Protein AF-A0AAP3A301-F1 (afdb_monomer_lite)

Radius of gyration: 13.94 Å; chains: 1; bounding box: 40×17×32 Å

pLDDT: mean 93.79, std 8.13, range [57.28, 98.31]

Sequence (71 aa):
MTANAARAVKATRELVNAVPFLGGSDSEDDYREALELVEYLIEEDDTNPLIDFLASRIAEYENNNEKFAEF

Organism: Escherichia coli (NCBI:txid562)

InterPro domains:
  IPR039060 Antitoxin HigA [PTHR40455] (3-71)

Foldseek 3Di:
DPPVVVVVVVVVVVVCVVQVLLVPDLDPVSLVVLVVVLVVCVVPPVPDCVNVSSVVSNVVSLVPDPVNVVD

Secondary structure (DSSP, 8-state):
--HHHHHHHHHHHHHHHH-GGGGT---HHHHHHHHHHHHHHHHH-TT-THHHHHHHHHHHHHHT-GGGTT-

Structure (mmCIF, N/CA/C/O backbone):
data_AF-A0AAP3A301-F1
#
_entry.id   AF-A0AAP3A301-F1
#
loop_
_atom_site.group_PDB
_atom_site.id
_atom_site.type_symbol
_atom_site.label_atom_id
_atom_site.label_alt_id
_atom_site.label_comp_id
_atom_site.label_asym_id
_atom_site.label_entity_id
_atom_site.label_seq_id
_atom_site.pdbx_PDB_ins_code
_atom_site.Cartn_x
_atom_site.Cartn_y
_atom_site.Cartn_z
_atom_site.occupancy
_atom_site.B_iso_or_equiv
_atom_site.auth_seq_id
_atom_site.auth_comp_id
_atom_site.auth_asym_id
_atom_site.auth_atom_id
_atom_site.pdbx_PDB_model_num
ATOM 1 N N . MET A 1 1 ? 26.181 -4.229 -5.968 1.00 59.66 1 MET A N 1
ATOM 2 C CA . MET A 1 1 ? 24.736 -4.238 -6.292 1.00 59.66 1 MET A CA 1
ATOM 3 C C . MET A 1 1 ? 24.579 -4.135 -7.798 1.00 59.66 1 MET A C 1
ATOM 5 O O . MET A 1 1 ? 25.279 -3.332 -8.401 1.00 59.66 1 MET A O 1
ATOM 9 N N . THR A 1 2 ? 23.726 -4.954 -8.414 1.00 80.69 2 THR A N 1
ATOM 10 C CA . THR A 1 2 ? 23.421 -4.840 -9.851 1.00 80.69 2 THR A CA 1
ATOM 11 C C . THR A 1 2 ? 22.626 -3.552 -10.109 1.00 80.69 2 THR A C 1
ATOM 13 O O . THR A 1 2 ? 21.884 -3.101 -9.236 1.00 80.69 2 THR A O 1
ATOM 16 N N . ALA A 1 3 ? 22.759 -2.943 -11.294 1.00 81.38 3 ALA A N 1
ATOM 17 C CA . ALA A 1 3 ? 22.035 -1.711 -11.647 1.00 81.38 3 ALA A CA 1
ATOM 18 C C . ALA A 1 3 ? 20.504 -1.848 -11.488 1.00 81.38 3 ALA A C 1
ATOM 20 O O . ALA A 1 3 ? 19.825 -0.882 -11.146 1.00 81.38 3 ALA A O 1
ATOM 21 N N . ASN A 1 4 ? 19.973 -3.062 -11.660 1.00 91.88 4 ASN A N 1
ATOM 22 C CA . ASN A 1 4 ? 18.556 -3.372 -11.470 1.00 91.88 4 ASN A CA 1
ATOM 23 C C . ASN A 1 4 ? 18.121 -3.266 -10.002 1.00 91.88 4 ASN A C 1
ATOM 25 O O . ASN A 1 4 ? 17.058 -2.718 -9.731 1.00 91.88 4 ASN A O 1
ATOM 29 N N . ALA A 1 5 ? 18.956 -3.706 -9.054 1.00 94.56 5 ALA A N 1
ATOM 30 C CA . ALA A 1 5 ? 18.647 -3.594 -7.629 1.00 94.56 5 ALA A CA 1
ATOM 31 C C . ALA A 1 5 ? 18.542 -2.125 -7.184 1.00 94.56 5 ALA A C 1
ATOM 33 O O . ALA A 1 5 ? 17.616 -1.757 -6.469 1.00 94.56 5 ALA A O 1
ATOM 34 N N . ALA A 1 6 ? 19.443 -1.259 -7.662 1.00 95.94 6 ALA A N 1
ATOM 35 C CA . ALA A 1 6 ? 19.394 0.171 -7.348 1.00 95.94 6 ALA A CA 1
ATOM 36 C C . ALA A 1 6 ? 18.137 0.856 -7.916 1.00 95.94 6 ALA A C 1
ATOM 38 O O . ALA A 1 6 ? 17.536 1.694 -7.245 1.00 95.94 6 ALA A O 1
ATOM 39 N N . ARG A 1 7 ? 17.718 0.480 -9.134 1.00 96.00 7 ARG A N 1
ATOM 40 C CA . ARG A 1 7 ? 16.475 0.980 -9.744 1.00 96.00 7 ARG A CA 1
ATOM 41 C C . ARG A 1 7 ? 15.241 0.528 -8.968 1.00 96.00 7 ARG A C 1
ATOM 43 O O . ARG A 1 7 ? 14.388 1.362 -8.697 1.00 96.00 7 ARG A O 1
ATOM 50 N N . ALA A 1 8 ? 15.188 -0.744 -8.573 1.00 96.44 8 ALA A N 1
ATOM 51 C CA . ALA A 1 8 ? 14.091 -1.277 -7.770 1.00 96.44 8 ALA A CA 1
ATOM 52 C C . ALA A 1 8 ? 13.964 -0.531 -6.433 1.00 96.44 8 ALA A C 1
ATOM 54 O O . ALA A 1 8 ? 12.900 -0.010 -6.127 1.00 96.44 8 ALA A O 1
ATOM 55 N N . VAL A 1 9 ? 15.068 -0.363 -5.696 1.00 96.50 9 VAL A N 1
ATOM 56 C CA . VAL A 1 9 ? 15.071 0.382 -4.422 1.00 96.50 9 VAL A CA 1
ATOM 57 C C . VAL A 1 9 ? 14.613 1.833 -4.604 1.00 96.50 9 VAL A C 1
ATOM 59 O O . VAL A 1 9 ? 13.899 2.360 -3.754 1.00 96.50 9 VAL A O 1
ATOM 62 N N . LYS A 1 10 ? 15.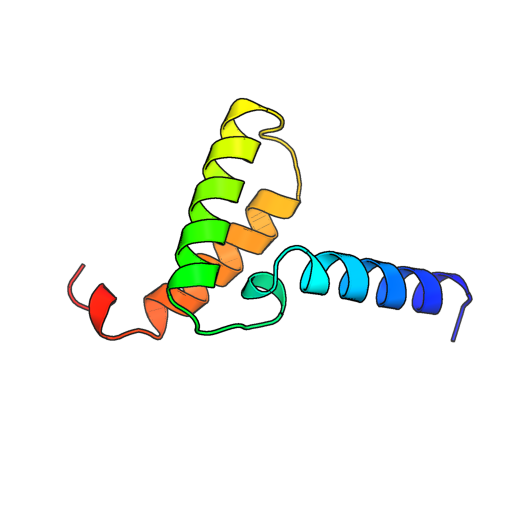007 2.497 -5.699 1.00 97.38 10 LYS A N 1
ATOM 63 C CA . LYS A 1 10 ? 14.542 3.859 -5.998 1.00 97.38 10 LYS A CA 1
ATOM 64 C C . LYS A 1 10 ? 13.035 3.894 -6.264 1.00 97.38 10 LYS A C 1
ATOM 66 O O . LYS A 1 10 ? 12.362 4.722 -5.664 1.00 97.38 10 LYS A O 1
ATOM 71 N N . ALA A 1 11 ? 12.523 2.985 -7.092 1.00 97.12 11 ALA A N 1
ATOM 72 C CA . ALA A 1 11 ? 11.097 2.904 -7.402 1.00 97.12 11 ALA A CA 1
ATOM 73 C C . ALA A 1 11 ? 10.255 2.628 -6.146 1.00 97.12 11 ALA A C 1
ATOM 75 O O . ALA A 1 11 ? 9.245 3.285 -5.929 1.00 97.12 11 ALA A O 1
ATOM 76 N N . THR A 1 12 ? 10.709 1.733 -5.263 1.00 96.69 12 THR A N 1
ATOM 77 C CA . THR A 1 12 ? 10.022 1.475 -3.988 1.00 96.69 12 THR A CA 1
ATOM 78 C C . THR A 1 12 ? 9.978 2.717 -3.099 1.00 96.69 12 THR A C 1
ATOM 80 O O . THR A 1 12 ? 8.952 2.985 -2.488 1.00 96.69 12 THR A O 1
ATOM 83 N N . ARG A 1 13 ? 11.057 3.509 -3.035 1.00 97.62 13 ARG A N 1
ATOM 84 C CA . ARG A 1 13 ? 11.054 4.770 -2.270 1.00 97.62 13 ARG A CA 1
ATOM 85 C C . ARG A 1 13 ? 10.087 5.793 -2.850 1.00 97.62 13 ARG A C 1
ATOM 87 O O . ARG A 1 13 ? 9.424 6.484 -2.093 1.00 97.62 13 ARG A O 1
ATOM 94 N N . GLU A 1 14 ? 10.019 5.897 -4.173 1.00 98.25 14 GLU A N 1
ATOM 95 C CA . GLU A 1 14 ? 9.070 6.789 -4.845 1.00 98.25 14 GLU A CA 1
ATOM 96 C C . GLU A 1 14 ? 7.626 6.363 -4.574 1.00 98.25 14 GLU A C 1
ATOM 98 O O . GLU A 1 14 ? 6.806 7.212 -4.245 1.00 98.25 14 GLU A O 1
ATOM 103 N N . LEU A 1 15 ? 7.347 5.057 -4.609 1.00 97.12 15 LEU A N 1
ATOM 104 C CA . LEU A 1 15 ? 6.037 4.514 -4.258 1.00 97.12 15 LEU A CA 1
ATOM 105 C C . LEU A 1 15 ? 5.667 4.809 -2.799 1.00 97.12 15 LEU A C 1
ATOM 107 O O . LEU A 1 15 ? 4.582 5.313 -2.544 1.00 97.12 15 LEU A O 1
ATOM 111 N N . VAL A 1 16 ? 6.573 4.555 -1.851 1.00 97.44 16 VAL A N 1
ATOM 112 C CA . VAL A 1 16 ? 6.333 4.837 -0.424 1.00 97.44 16 VAL A CA 1
ATOM 113 C C . VAL A 1 16 ? 6.160 6.333 -0.163 1.00 97.44 16 VAL A C 1
ATOM 115 O O . VAL A 1 16 ? 5.347 6.713 0.665 1.00 97.44 16 VAL A O 1
ATOM 118 N N . ASN A 1 17 ? 6.881 7.201 -0.873 1.00 97.25 17 ASN A N 1
ATOM 119 C CA . ASN A 1 17 ? 6.677 8.644 -0.741 1.00 97.25 17 ASN A CA 1
ATOM 120 C C . ASN A 1 17 ? 5.304 9.093 -1.264 1.00 97.25 17 ASN A C 1
ATOM 122 O O . ASN A 1 17 ? 4.774 10.079 -0.764 1.00 97.25 17 ASN A O 1
ATOM 126 N N . ALA A 1 18 ? 4.766 8.420 -2.286 1.00 97.12 18 ALA A N 1
ATOM 127 C CA . ALA A 1 18 ? 3.440 8.709 -2.829 1.00 97.12 18 ALA A CA 1
ATOM 128 C C . ALA A 1 18 ? 2.314 8.113 -1.973 1.00 97.12 18 ALA A C 1
ATOM 130 O O . ALA A 1 18 ? 1.243 8.698 -1.896 1.00 97.12 18 ALA A O 1
ATOM 131 N N . VAL A 1 19 ? 2.565 6.965 -1.337 1.00 97.38 19 VAL A N 1
ATOM 132 C CA . VAL A 1 19 ? 1.613 6.252 -0.480 1.00 97.38 19 VAL A CA 1
ATOM 133 C C . VAL A 1 19 ? 2.325 5.864 0.825 1.00 97.38 19 VAL A C 1
ATOM 135 O O . VAL A 1 19 ? 2.810 4.730 0.950 1.00 97.38 19 VAL A O 1
ATOM 138 N N . PRO A 1 20 ? 2.427 6.791 1.802 1.00 97.50 20 PRO A N 1
ATOM 139 C CA . PRO A 1 20 ? 3.170 6.578 3.050 1.00 97.50 20 PRO A CA 1
ATOM 140 C C . PRO A 1 20 ? 2.739 5.333 3.826 1.00 97.50 20 PRO A C 1
ATOM 142 O O . PRO A 1 20 ? 3.569 4.677 4.459 1.00 97.50 20 PRO A O 1
ATOM 145 N N . PHE A 1 21 ? 1.467 4.949 3.707 1.00 97.56 21 PHE A N 1
ATOM 146 C CA . PHE A 1 21 ? 0.910 3.746 4.317 1.00 97.56 21 PHE A CA 1
ATOM 147 C C . PHE A 1 21 ? 1.681 2.463 3.947 1.00 97.56 21 PHE A C 1
ATOM 149 O O . PHE A 1 21 ? 1.971 1.631 4.806 1.00 97.56 21 PHE A O 1
ATOM 156 N N . LEU A 1 22 ? 2.154 2.333 2.699 1.00 96.88 22 LEU A N 1
ATOM 157 C CA . LEU A 1 22 ? 2.970 1.184 2.267 1.00 96.88 22 LEU A CA 1
ATOM 158 C C . LEU A 1 22 ? 4.353 1.137 2.937 1.00 96.88 22 LEU A C 1
ATOM 160 O O . LEU A 1 22 ? 4.984 0.076 3.007 1.00 96.88 22 LEU A O 1
ATOM 164 N N . GLY A 1 23 ? 4.821 2.283 3.438 1.00 95.19 23 GLY A N 1
ATOM 165 C CA . GLY A 1 23 ? 6.045 2.433 4.218 1.00 95.19 23 GLY A CA 1
ATOM 166 C C . GLY A 1 23 ? 5.910 2.066 5.696 1.00 95.19 23 GLY A C 1
ATOM 167 O O . GLY A 1 23 ? 6.922 2.108 6.394 1.00 95.19 23 GLY A O 1
ATOM 168 N N . GLY A 1 24 ? 4.712 1.690 6.159 1.00 92.56 24 GLY A N 1
ATOM 169 C CA . GLY A 1 24 ? 4.435 1.389 7.566 1.00 92.56 24 GLY A CA 1
ATOM 170 C C . GLY A 1 24 ? 4.060 2.621 8.387 1.00 92.56 24 GLY A C 1
ATOM 171 O O . GLY A 1 24 ? 4.480 2.736 9.534 1.00 92.56 24 GLY A O 1
ATOM 172 N N . SER A 1 25 ? 3.341 3.574 7.790 1.00 94.00 25 SER A N 1
ATOM 173 C CA . SER A 1 25 ? 2.712 4.639 8.571 1.00 94.00 25 SER A CA 1
ATOM 174 C C . SER A 1 25 ? 1.541 4.091 9.387 1.00 94.00 25 SER A C 1
ATOM 176 O O . SER A 1 25 ? 0.691 3.392 8.841 1.00 94.00 25 SER A O 1
ATOM 178 N N . ASP A 1 26 ? 1.471 4.470 10.665 1.00 90.56 26 ASP A N 1
ATOM 179 C CA . ASP A 1 26 ? 0.363 4.136 11.572 1.00 90.56 26 ASP A CA 1
ATOM 180 C C . ASP A 1 26 ? -0.676 5.275 11.683 1.00 90.56 26 ASP A C 1
ATOM 182 O O . ASP A 1 26 ? -1.554 5.260 12.553 1.00 90.56 26 ASP A O 1
ATOM 186 N N . SER A 1 27 ? -0.575 6.297 10.826 1.00 95.12 27 SER A N 1
ATOM 187 C CA . SER A 1 27 ? -1.539 7.399 10.785 1.00 95.12 27 SER A CA 1
ATOM 188 C C . SER A 1 27 ? -2.910 6.913 10.314 1.00 95.12 27 SER A C 1
ATOM 190 O O . SER A 1 27 ? -3.020 6.190 9.325 1.00 95.12 27 SER A O 1
ATOM 192 N N . GLU A 1 28 ? -3.976 7.349 10.989 1.00 95.44 28 GLU A N 1
ATOM 193 C CA . GLU A 1 28 ? -5.339 7.073 10.524 1.00 95.44 28 GLU A CA 1
ATOM 194 C C . GLU A 1 28 ? -5.655 7.780 9.199 1.00 95.44 28 GLU A C 1
ATOM 196 O O . GLU A 1 28 ? -6.421 7.243 8.402 1.00 95.44 28 GLU A O 1
ATOM 201 N N . ASP A 1 29 ? -5.052 8.943 8.942 1.00 97.44 29 ASP A N 1
ATOM 202 C CA . ASP A 1 29 ? -5.239 9.661 7.678 1.00 97.44 29 ASP A CA 1
ATOM 203 C C . ASP A 1 29 ? -4.632 8.863 6.515 1.00 97.44 29 ASP A C 1
ATOM 205 O O . ASP A 1 29 ? -5.318 8.601 5.532 1.00 97.44 29 ASP A O 1
ATOM 209 N N . ASP A 1 30 ? -3.406 8.352 6.678 1.00 97.62 30 ASP A N 1
ATOM 210 C CA . ASP A 1 30 ? -2.748 7.524 5.655 1.00 97.62 30 ASP A CA 1
ATOM 211 C C . ASP A 1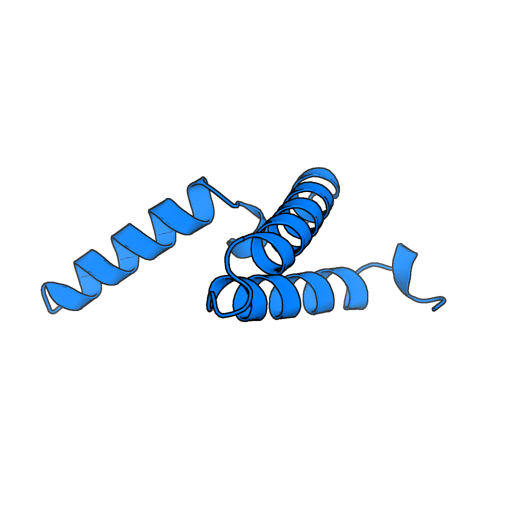 30 ? -3.496 6.198 5.430 1.00 97.62 30 ASP A C 1
ATOM 213 O O . ASP A 1 30 ? -3.546 5.686 4.313 1.00 97.62 30 ASP A O 1
ATOM 217 N N . TYR A 1 31 ? -4.104 5.643 6.484 1.00 97.50 31 TYR A N 1
ATOM 218 C CA . TYR A 1 31 ? -4.996 4.487 6.383 1.00 97.50 31 TYR A CA 1
ATOM 219 C C . TYR A 1 31 ? -6.251 4.800 5.552 1.00 97.50 31 TYR A C 1
ATOM 221 O O . TYR A 1 31 ? -6.620 4.013 4.682 1.00 97.50 31 TYR A O 1
ATOM 229 N N . ARG A 1 32 ? -6.899 5.952 5.776 1.00 97.81 32 ARG A N 1
ATOM 230 C CA . ARG A 1 32 ? -8.078 6.379 4.999 1.00 97.81 32 ARG A CA 1
ATOM 231 C C . ARG A 1 32 ? -7.723 6.633 3.534 1.00 97.81 32 ARG A C 1
ATOM 233 O O . A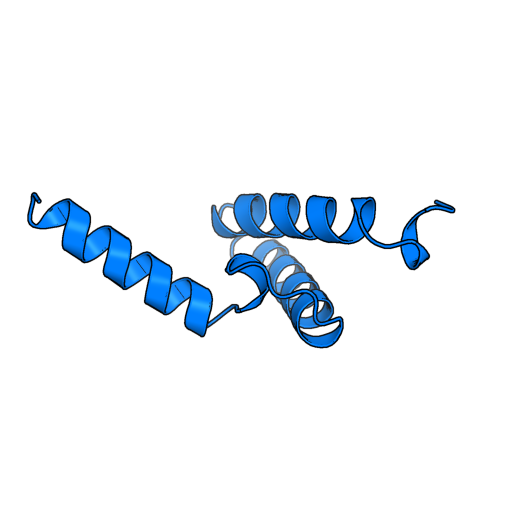RG A 1 32 ? -8.431 6.148 2.660 1.00 97.81 32 ARG A O 1
ATOM 240 N N . GLU A 1 33 ? -6.606 7.304 3.268 1.00 98.12 33 GLU A N 1
ATOM 241 C CA . GLU A 1 33 ? -6.105 7.508 1.902 1.00 98.12 33 GLU A CA 1
ATOM 242 C C . GLU A 1 33 ? -5.790 6.174 1.202 1.00 98.12 33 GLU A C 1
ATOM 244 O O . GLU A 1 33 ? -6.068 6.007 0.014 1.00 98.12 33 GLU A O 1
ATOM 249 N N . ALA A 1 34 ? -5.256 5.185 1.930 1.00 97.88 34 ALA A N 1
ATOM 250 C CA . ALA A 1 34 ? -5.027 3.847 1.390 1.00 97.88 34 ALA A CA 1
ATOM 251 C C . ALA A 1 34 ? -6.333 3.129 1.011 1.00 97.88 34 ALA A C 1
ATOM 253 O O . ALA A 1 34 ? -6.358 2.442 -0.012 1.00 97.88 34 ALA A O 1
ATOM 254 N N . LEU A 1 35 ? -7.410 3.296 1.788 1.00 98.12 35 LEU A N 1
ATOM 255 C CA . LEU A 1 35 ? -8.733 2.762 1.444 1.00 98.12 35 LEU A CA 1
ATOM 256 C C . LEU A 1 35 ? -9.296 3.418 0.177 1.00 98.12 35 LEU A C 1
ATOM 258 O O . LEU A 1 35 ? -9.709 2.705 -0.735 1.00 98.12 35 LEU A O 1
ATOM 262 N N . GLU A 1 36 ? -9.243 4.749 0.080 1.00 98.25 36 GLU A N 1
ATOM 263 C CA . GLU A 1 36 ? -9.683 5.489 -1.114 1.00 98.25 36 GLU A CA 1
ATOM 264 C C . GLU A 1 36 ? -8.903 5.056 -2.366 1.00 98.25 36 GLU A C 1
ATOM 266 O O . GLU A 1 36 ? -9.466 4.918 -3.453 1.00 98.25 36 GLU A O 1
ATOM 271 N N . LEU A 1 37 ? -7.605 4.776 -2.218 1.00 98.31 37 LEU A N 1
ATOM 272 C CA . LEU A 1 37 ? -6.788 4.265 -3.313 1.00 98.31 37 LEU A CA 1
ATOM 273 C C . LEU A 1 37 ? -7.193 2.845 -3.736 1.00 98.31 37 LEU A C 1
ATOM 275 O O . LEU A 1 37 ? -7.179 2.549 -4.928 1.00 98.31 37 LEU A O 1
ATOM 279 N N . VAL A 1 38 ? -7.561 1.965 -2.799 1.00 98.12 38 VAL 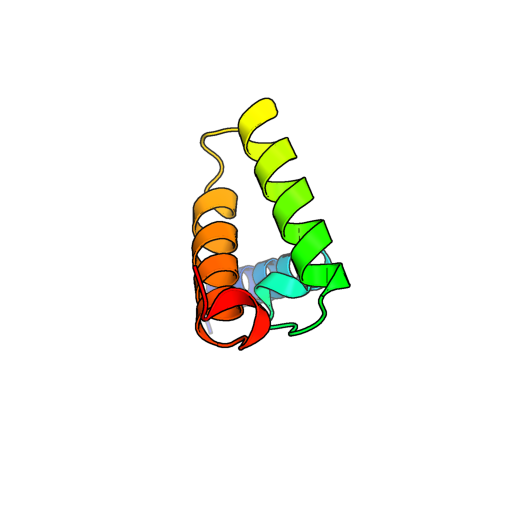A N 1
ATOM 280 C CA . VAL A 1 38 ? -8.097 0.636 -3.143 1.00 98.12 38 VAL A CA 1
ATOM 281 C C . VAL A 1 38 ? -9.412 0.769 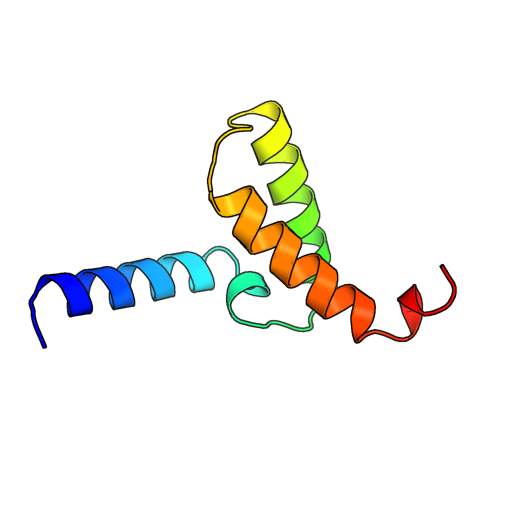-3.910 1.00 98.12 38 VAL A C 1
ATOM 283 O O . VAL A 1 38 ? -9.573 0.099 -4.928 1.00 98.12 38 VAL A O 1
ATOM 286 N N . GLU A 1 39 ? -10.319 1.644 -3.470 1.00 98.00 39 GLU A N 1
ATOM 287 C CA . GLU A 1 39 ? -11.584 1.911 -4.168 1.00 98.00 39 GLU A CA 1
ATOM 288 C C . GLU A 1 39 ? -11.335 2.395 -5.602 1.00 98.00 39 GLU A C 1
ATOM 290 O O . GLU A 1 39 ? -11.855 1.805 -6.548 1.00 98.00 39 GLU A O 1
ATOM 295 N N . TYR A 1 40 ? -10.451 3.382 -5.775 1.00 98.06 40 TYR A N 1
ATOM 296 C CA . TYR A 1 40 ? -10.041 3.866 -7.094 1.00 98.06 40 TYR A CA 1
ATOM 297 C C . TYR A 1 40 ? -9.487 2.743 -7.983 1.00 98.06 40 TYR A C 1
ATOM 299 O O . TYR A 1 40 ? -9.828 2.655 -9.160 1.00 98.06 40 TYR A O 1
ATOM 307 N N . LEU A 1 41 ? -8.632 1.869 -7.443 1.00 98.00 41 LEU A N 1
ATOM 308 C CA . LEU A 1 41 ? -8.045 0.776 -8.220 1.00 98.00 41 LEU A CA 1
ATOM 309 C C . LEU A 1 41 ? -9.096 -0.258 -8.623 1.00 98.00 41 LEU A C 1
ATOM 311 O O . LEU A 1 41 ? -9.054 -0.731 -9.747 1.00 98.00 41 LEU A O 1
ATOM 315 N N . ILE A 1 42 ? -10.063 -0.578 -7.764 1.00 97.44 42 ILE A N 1
ATOM 316 C CA . ILE A 1 42 ? -11.161 -1.487 -8.125 1.00 97.44 42 ILE A CA 1
ATOM 317 C C . ILE A 1 42 ? -11.996 -0.918 -9.285 1.00 97.44 42 ILE A C 1
ATOM 319 O O . ILE A 1 42 ? -12.469 -1.680 -10.128 1.00 97.44 42 ILE A O 1
ATOM 323 N N . GLU A 1 43 ? -12.179 0.402 -9.341 1.00 97.88 43 GLU A N 1
ATOM 324 C CA . GLU A 1 43 ? -12.943 1.063 -10.406 1.00 97.88 43 GLU A CA 1
ATOM 325 C C . GLU A 1 43 ? -12.152 1.205 -11.717 1.00 97.88 43 GLU A C 1
ATOM 327 O O . GLU A 1 43 ? -12.709 0.995 -12.796 1.00 97.88 43 GLU A O 1
ATOM 332 N N . GLU A 1 44 ? -10.861 1.539 -11.636 1.00 97.88 44 GLU A N 1
ATOM 333 C CA . GLU A 1 44 ? -10.061 1.957 -12.796 1.00 97.88 44 GLU A CA 1
ATOM 334 C C . GLU A 1 44 ? -9.058 0.896 -13.297 1.00 97.88 44 GLU A C 1
ATOM 336 O O . GLU A 1 44 ? -8.758 0.855 -14.493 1.00 97.88 44 GLU A O 1
ATOM 341 N N . ASP A 1 45 ? -8.514 0.043 -12.420 1.00 97.75 45 ASP A N 1
ATOM 342 C CA . ASP A 1 45 ? -7.530 -1.006 -12.749 1.00 97.75 45 ASP A CA 1
ATOM 343 C C . ASP A 1 45 ? -7.525 -2.127 -11.688 1.00 97.75 45 ASP A C 1
ATOM 345 O O . ASP A 1 45 ? -6.612 -2.244 -10.863 1.00 97.75 45 ASP A O 1
ATOM 349 N N . ASP A 1 46 ? -8.559 -2.974 -11.714 1.00 97.12 46 ASP A N 1
ATOM 350 C CA . ASP A 1 46 ? -8.794 -4.034 -10.719 1.00 97.12 46 ASP A CA 1
ATOM 351 C C . ASP A 1 46 ? -7.750 -5.168 -10.751 1.00 97.12 46 ASP A C 1
ATOM 353 O O . ASP A 1 46 ? -7.726 -6.039 -9.881 1.00 97.12 46 ASP A O 1
ATOM 357 N N . THR A 1 47 ? -6.854 -5.146 -11.739 1.00 97.62 47 THR A N 1
ATOM 358 C CA . THR A 1 47 ? -5.738 -6.089 -11.874 1.00 97.62 47 THR A CA 1
ATOM 359 C C . THR A 1 47 ? -4.412 -5.539 -11.356 1.00 97.62 47 THR A C 1
ATOM 361 O O . THR A 1 47 ? -3.389 -6.233 -11.411 1.00 97.62 47 THR A O 1
ATOM 364 N N . ASN A 1 48 ? -4.398 -4.298 -10.862 1.00 97.88 48 ASN A N 1
ATOM 365 C CA . ASN A 1 48 ? -3.174 -3.658 -10.421 1.00 97.88 48 ASN A CA 1
ATOM 366 C C . ASN A 1 48 ? -2.589 -4.372 -9.189 1.00 97.88 48 ASN A C 1
ATOM 368 O O . ASN A 1 48 ? -3.264 -4.478 -8.162 1.00 97.88 48 ASN A O 1
ATOM 372 N N . PRO A 1 49 ? -1.304 -4.781 -9.204 1.00 96.94 49 PRO A N 1
ATOM 373 C CA . PRO A 1 49 ? -0.683 -5.450 -8.058 1.00 96.94 49 PRO A CA 1
ATOM 374 C C . PRO A 1 49 ? -0.621 -4.571 -6.800 1.00 96.94 49 PRO A C 1
ATOM 376 O O . PRO A 1 49 ? -0.373 -5.077 -5.708 1.00 96.94 49 PRO A O 1
ATOM 379 N N . LEU A 1 50 ? -0.833 -3.257 -6.928 1.00 97.06 50 LEU A N 1
ATOM 380 C CA . LEU A 1 50 ? -0.927 -2.346 -5.793 1.00 97.06 50 LEU A CA 1
ATOM 381 C C . LEU A 1 50 ? -2.073 -2.704 -4.839 1.00 97.06 50 LEU A C 1
ATOM 383 O O . LEU A 1 50 ? -1.928 -2.484 -3.638 1.00 97.06 50 LEU A O 1
ATOM 387 N N . ILE A 1 51 ? -3.146 -3.322 -5.345 1.00 98.00 51 ILE A N 1
ATOM 388 C CA . ILE A 1 51 ? -4.274 -3.797 -4.536 1.00 98.00 51 ILE A CA 1
ATOM 389 C C . ILE A 1 51 ? -3.793 -4.807 -3.489 1.00 98.00 51 ILE A C 1
ATOM 391 O O . ILE A 1 51 ? -4.064 -4.627 -2.304 1.00 98.00 51 ILE A O 1
ATOM 395 N N . ASP A 1 52 ? -3.010 -5.813 -3.889 1.00 97.81 52 ASP A N 1
ATOM 396 C CA . ASP A 1 52 ? -2.502 -6.839 -2.968 1.00 97.81 52 ASP A CA 1
ATOM 397 C C . ASP A 1 52 ? -1.581 -6.240 -1.893 1.00 97.81 52 ASP A C 1
ATOM 399 O O . ASP A 1 52 ? -1.635 -6.620 -0.719 1.00 97.81 52 ASP A O 1
ATOM 403 N N . PHE A 1 53 ? -0.739 -5.273 -2.276 1.00 96.81 53 PHE A N 1
ATOM 404 C CA . PHE A 1 53 ? 0.151 -4.592 -1.333 1.00 96.81 53 PHE A CA 1
ATOM 405 C C . PHE A 1 53 ? -0.624 -3.747 -0.315 1.00 96.81 53 PHE A C 1
ATOM 407 O O . PHE A 1 53 ? -0.299 -3.785 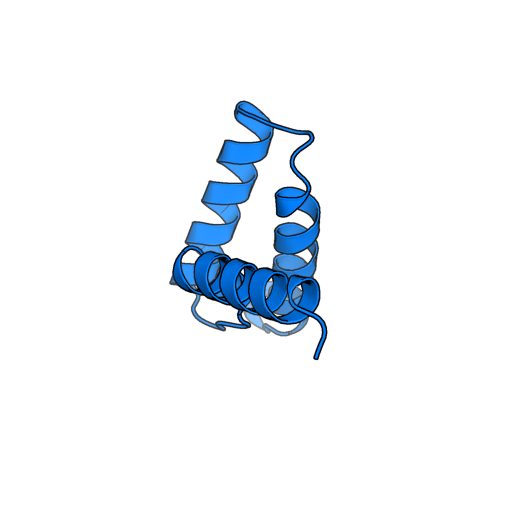0.874 1.00 96.81 53 PHE A O 1
ATOM 414 N N . LEU A 1 54 ? -1.643 -3.009 -0.762 1.00 97.88 54 LEU A N 1
ATOM 415 C CA . LEU A 1 54 ? -2.498 -2.202 0.108 1.00 97.88 54 LEU A CA 1
ATOM 416 C C . LEU A 1 54 ? -3.328 -3.091 1.033 1.00 97.88 54 LEU A C 1
ATOM 418 O O . LEU A 1 54 ? -3.301 -2.882 2.242 1.00 97.88 54 LEU A O 1
ATOM 422 N N . ALA A 1 55 ? -3.976 -4.128 0.499 1.00 97.25 55 ALA A N 1
ATOM 423 C CA . ALA A 1 55 ? -4.790 -5.062 1.272 1.00 97.25 55 ALA A CA 1
ATOM 424 C C . ALA A 1 55 ? -3.983 -5.739 2.389 1.00 97.25 55 ALA A C 1
ATOM 426 O O . ALA A 1 55 ? -4.434 -5.808 3.532 1.00 97.25 55 ALA A O 1
ATOM 427 N N . SER A 1 56 ? -2.752 -6.176 2.093 1.00 96.88 56 SER A N 1
ATOM 428 C CA . SER A 1 56 ? -1.876 -6.765 3.110 1.00 96.88 56 SER A CA 1
ATOM 429 C C . SER A 1 56 ? -1.525 -5.782 4.230 1.00 96.88 56 SER A C 1
ATOM 431 O O . SER A 1 56 ? -1.414 -6.203 5.380 1.00 96.88 56 SER A O 1
ATOM 433 N N . ARG A 1 57 ? -1.315 -4.498 3.917 1.00 96.19 57 ARG A N 1
ATOM 434 C CA . ARG A 1 57 ? -0.979 -3.474 4.919 1.00 96.19 57 ARG A CA 1
ATOM 435 C C . ARG A 1 57 ? -2.192 -3.003 5.710 1.00 96.19 57 ARG A C 1
ATOM 437 O O . ARG A 1 57 ? -2.067 -2.798 6.911 1.00 96.19 57 ARG A O 1
ATOM 444 N N . ILE A 1 58 ? -3.353 -2.895 5.066 1.00 96.81 58 ILE A N 1
ATOM 445 C CA . ILE A 1 58 ? -4.637 -2.601 5.713 1.00 96.81 58 ILE A CA 1
ATOM 446 C C . ILE A 1 58 ? -4.919 -3.670 6.767 1.00 96.81 58 ILE A C 1
ATOM 448 O O . ILE A 1 58 ? -5.085 -3.337 7.936 1.00 96.81 58 ILE A O 1
ATOM 452 N N . ALA A 1 59 ? -4.831 -4.948 6.388 1.00 95.62 59 ALA A N 1
ATOM 453 C CA . ALA A 1 59 ? -5.041 -6.052 7.316 1.00 95.62 59 ALA A CA 1
ATOM 454 C C . ALA A 1 59 ? -4.043 -6.029 8.487 1.00 95.62 59 ALA A C 1
ATOM 456 O O . ALA A 1 59 ? -4.412 -6.310 9.624 1.00 95.62 59 ALA A O 1
ATOM 457 N N . GLU A 1 60 ? -2.770 -5.705 8.247 1.00 95.25 60 GLU A N 1
ATOM 458 C CA . GLU A 1 60 ? -1.780 -5.563 9.322 1.00 95.25 60 GLU A CA 1
ATOM 459 C C . GLU A 1 60 ? -2.129 -4.411 10.276 1.00 95.25 60 GLU A C 1
ATOM 461 O O . GLU A 1 60 ? -2.082 -4.592 11.493 1.00 95.25 60 GLU A O 1
ATOM 466 N N . TYR A 1 61 ? -2.506 -3.247 9.744 1.00 95.25 61 TYR A N 1
ATOM 467 C CA . TYR A 1 61 ? -2.912 -2.090 10.539 1.00 95.25 61 TYR A CA 1
ATOM 468 C C . TYR A 1 61 ? -4.159 -2.386 11.381 1.00 95.25 61 TYR A C 1
ATOM 470 O O . TYR A 1 61 ? -4.181 -2.093 12.576 1.00 95.25 61 TYR A O 1
ATOM 478 N N . GLU A 1 62 ? -5.176 -3.010 10.784 1.00 94.75 62 GLU A N 1
ATOM 479 C CA . GLU A 1 62 ? -6.428 -3.353 11.459 1.00 94.75 62 GLU A CA 1
ATOM 480 C C . GLU A 1 62 ? -6.210 -4.372 12.583 1.00 94.75 62 GLU A C 1
ATOM 482 O O . GLU A 1 62 ? -6.652 -4.148 13.708 1.00 94.75 62 GLU A O 1
ATOM 487 N N . ASN A 1 63 ? -5.449 -5.441 12.324 1.00 93.50 63 ASN A N 1
ATOM 488 C CA . ASN A 1 63 ? -5.149 -6.475 13.323 1.00 93.50 63 ASN A CA 1
ATOM 489 C C . ASN A 1 63 ? -4.359 -5.948 14.532 1.00 93.50 63 ASN A C 1
ATOM 491 O O . ASN A 1 63 ? -4.421 -6.534 15.613 1.00 93.50 63 ASN A O 1
ATOM 495 N N . ASN A 1 64 ? -3.594 -4.870 14.352 1.00 90.12 64 ASN A N 1
ATOM 496 C CA . ASN A 1 64 ? -2.761 -4.283 15.400 1.00 90.12 64 ASN A CA 1
ATOM 497 C C . ASN A 1 64 ? -3.434 -3.113 16.131 1.00 90.12 64 ASN A C 1
ATOM 499 O O . ASN A 1 64 ? -2.851 -2.574 17.073 1.00 90.12 64 ASN A O 1
ATOM 503 N N . ASN A 1 65 ? -4.637 -2.703 15.722 1.00 87.38 65 ASN A N 1
ATOM 504 C CA . ASN A 1 65 ? -5.310 -1.547 16.294 1.00 87.38 65 ASN A CA 1
ATOM 505 C C . ASN A 1 65 ? -6.560 -1.961 17.077 1.00 87.38 65 ASN A C 1
ATOM 507 O O . ASN A 1 65 ? -7.516 -2.496 16.520 1.00 87.38 65 ASN A O 1
ATOM 511 N N . GLU A 1 66 ? -6.578 -1.647 18.376 1.00 86.06 66 GLU A N 1
ATOM 512 C CA . GLU A 1 66 ? -7.674 -1.995 19.293 1.00 86.06 66 GLU A CA 1
ATOM 513 C C . GLU A 1 66 ? -9.041 -1.492 18.810 1.00 86.06 66 GLU A C 1
ATOM 515 O O . GLU A 1 66 ? -10.056 -2.117 19.111 1.00 86.06 66 GLU A O 1
ATOM 520 N N . LYS A 1 67 ? -9.082 -0.419 18.001 1.00 85.00 67 LYS A N 1
ATOM 521 C CA . LYS A 1 67 ? -10.332 0.095 17.415 1.00 85.00 67 LYS A CA 1
ATOM 522 C C . LYS A 1 67 ? -11.054 -0.918 16.521 1.00 85.00 67 LYS A C 1
ATOM 524 O O . LYS A 1 67 ? -12.252 -0.771 16.306 1.00 85.00 67 LYS A O 1
ATOM 529 N N . PHE A 1 68 ? -10.337 -1.915 16.004 1.00 84.12 68 PHE A N 1
ATOM 530 C CA . PHE A 1 68 ? -10.885 -2.970 15.154 1.00 84.12 68 PHE A CA 1
ATOM 531 C C . PHE A 1 68 ? -10.941 -4.340 15.843 1.00 84.12 68 PHE A C 1
ATOM 533 O O . PHE A 1 68 ? -11.393 -5.304 15.236 1.00 84.12 68 PHE A O 1
ATOM 540 N N . ALA A 1 69 ? -10.539 -4.444 17.114 1.00 76.50 69 ALA A N 1
ATOM 541 C CA . ALA A 1 69 ? -10.483 -5.718 17.836 1.00 76.50 69 ALA A CA 1
ATOM 542 C C . ALA A 1 69 ? -11.866 -6.307 18.199 1.00 76.50 69 ALA A C 1
ATOM 544 O O . ALA A 1 69 ? -11.938 -7.445 18.660 1.00 76.50 69 ALA A O 1
ATOM 545 N N . GLU A 1 70 ? -12.952 -5.548 18.019 1.00 68.81 70 GLU A N 1
ATOM 546 C CA . GLU A 1 70 ? -14.329 -5.958 18.348 1.00 68.81 70 GLU A CA 1
ATOM 547 C C . GLU A 1 70 ? -15.167 -6.447 17.146 1.00 68.81 70 GLU A C 1
ATOM 549 O O . GLU A 1 70 ? -16.365 -6.689 17.320 1.00 68.81 70 GLU A O 1
ATOM 554 N N . PHE A 1 71 ? -14.580 -6.621 15.955 1.00 57.28 71 PHE A N 1
ATOM 555 C CA . PHE A 1 71 ? -15.303 -7.069 14.751 1.00 57.28 71 PHE A CA 1
ATOM 556 C C . PHE A 1 71 ? -15.111 -8.555 14.424 1.00 57.28 71 PHE A C 1
ATOM 558 O O . PHE A 1 71 ? -13.966 -9.055 14.500 1.00 57.28 71 PHE A O 1
#